Protein AF-A0A419SFK6-F1 (afdb_monomer_lite)

pLDDT: mean 87.6, std 10.6, range [49.41, 96.62]

Structure (mmCIF, N/CA/C/O backbone):
data_AF-A0A419SFK6-F1
#
_entry.id   AF-A0A419SFK6-F1
#
loop_
_atom_site.group_PDB
_atom_site.id
_atom_site.type_symbol
_atom_site.label_atom_id
_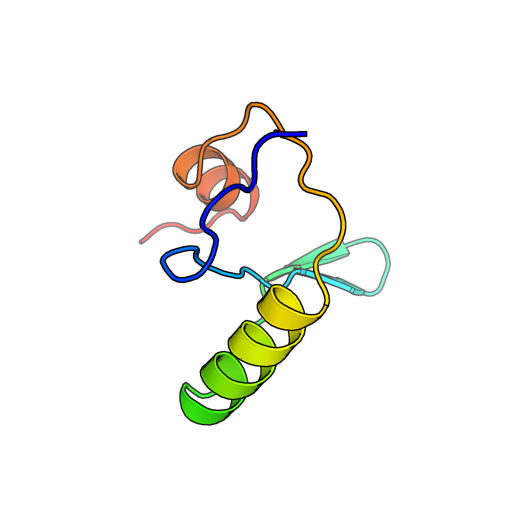atom_site.label_alt_id
_atom_site.label_comp_id
_atom_site.label_asym_id
_atom_site.label_entity_id
_atom_site.label_seq_id
_atom_site.pdbx_PDB_ins_code
_atom_site.Cartn_x
_atom_site.Cartn_y
_atom_site.Cartn_z
_atom_site.occupancy
_atom_site.B_iso_or_equiv
_atom_site.auth_seq_id
_atom_site.auth_comp_id
_atom_site.auth_asym_id
_atom_site.auth_atom_id
_atom_site.pdbx_PDB_model_num
ATOM 1 N N . MET A 1 1 ? -19.875 14.780 1.952 1.00 49.56 1 MET A N 1
ATOM 2 C CA . MET A 1 1 ? -18.468 14.343 2.079 1.00 49.56 1 MET A CA 1
ATOM 3 C C . MET A 1 1 ? -17.652 15.158 1.092 1.00 49.56 1 MET A C 1
ATOM 5 O O . MET A 1 1 ? -18.059 15.246 -0.060 1.00 49.56 1 MET A O 1
ATOM 9 N N . SER A 1 2 ? -16.597 15.844 1.530 1.00 49.41 2 SER A N 1
ATOM 10 C CA . SER A 1 2 ? -15.725 16.579 0.609 1.00 49.41 2 SER A CA 1
ATOM 11 C C . SER A 1 2 ? -14.994 15.580 -0.288 1.00 49.41 2 SER A C 1
ATOM 13 O O . SER A 1 2 ? -14.462 14.583 0.196 1.00 49.41 2 SER A O 1
ATOM 15 N N . LYS A 1 3 ? -14.992 15.826 -1.601 1.00 59.72 3 LYS A N 1
ATOM 16 C CA . LYS A 1 3 ? -14.210 15.047 -2.567 1.00 59.72 3 LYS A CA 1
ATOM 17 C C . LYS A 1 3 ? -12.731 15.309 -2.272 1.00 59.72 3 LYS A C 1
ATOM 19 O O . LYS A 1 3 ? -12.204 16.357 -2.637 1.00 59.72 3 LYS A O 1
ATOM 24 N N . VAL A 1 4 ? -12.085 14.416 -1.528 1.00 70.12 4 VAL A N 1
ATOM 25 C CA . VAL A 1 4 ? -10.639 14.486 -1.298 1.00 70.12 4 VAL A CA 1
ATOM 26 C C . VAL A 1 4 ? -9.962 14.141 -2.620 1.00 70.12 4 VAL A C 1
ATOM 28 O O . VAL A 1 4 ? -10.244 13.093 -3.196 1.00 70.12 4 VAL A O 1
ATOM 31 N N . ASN A 1 5 ? -9.101 15.028 -3.122 1.00 79.12 5 ASN A N 1
ATOM 32 C CA . ASN A 1 5 ? -8.292 14.714 -4.293 1.00 79.12 5 ASN A CA 1
ATOM 33 C C . ASN A 1 5 ? -7.222 13.689 -3.886 1.00 79.12 5 ASN A C 1
ATOM 35 O O . ASN A 1 5 ? -6.312 14.008 -3.123 1.00 79.12 5 ASN A O 1
ATOM 39 N N . ILE A 1 6 ? -7.362 12.461 -4.384 1.00 85.81 6 ILE A N 1
ATOM 40 C CA . ILE A 1 6 ? -6.440 11.347 -4.135 1.00 85.81 6 ILE A CA 1
ATOM 41 C C . ILE A 1 6 ? -5.506 11.067 -5.317 1.00 85.81 6 ILE A C 1
ATOM 43 O O . ILE A 1 6 ? -4.693 10.146 -5.234 1.00 85.81 6 ILE A O 1
ATOM 47 N N . GLU A 1 7 ? -5.567 11.843 -6.402 1.00 85.12 7 GLU A N 1
ATOM 48 C CA . GLU A 1 7 ? -4.707 11.644 -7.578 1.00 85.12 7 GLU A CA 1
ATOM 49 C C . GLU A 1 7 ? -3.225 11.720 -7.190 1.00 85.12 7 GLU A C 1
ATOM 51 O O . GLU A 1 7 ? -2.443 10.840 -7.550 1.00 85.12 7 GLU A O 1
ATOM 56 N N . SER A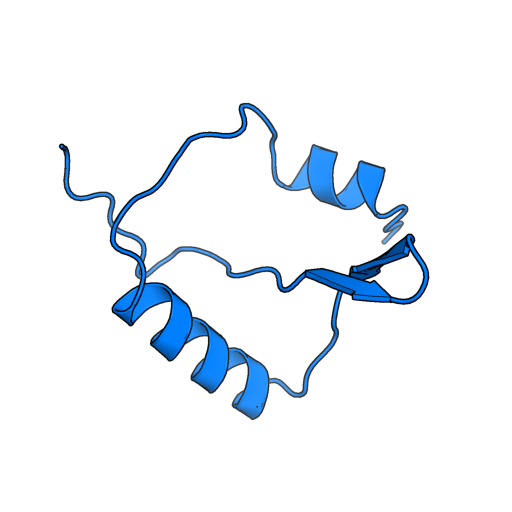 1 8 ? -2.870 12.683 -6.337 1.00 84.81 8 SER A N 1
ATOM 57 C CA . SER A 1 8 ? -1.518 12.874 -5.797 1.00 84.81 8 SER A CA 1
ATOM 58 C C . SER A 1 8 ? -1.204 12.046 -4.544 1.00 84.81 8 SER A C 1
ATOM 60 O O . SER A 1 8 ? -0.133 12.203 -3.961 1.00 84.81 8 SER A O 1
ATOM 62 N N . SER A 1 9 ? -2.110 11.166 -4.105 1.00 90.06 9 SER A N 1
ATOM 63 C CA . SER A 1 9 ? -1.878 10.332 -2.919 1.00 90.06 9 SER A CA 1
ATOM 64 C C . SER A 1 9 ? -0.919 9.168 -3.198 1.00 90.06 9 SER A C 1
ATOM 66 O O . SER A 1 9 ? -0.811 8.679 -4.327 1.00 90.06 9 SER A O 1
ATOM 68 N N . THR A 1 10 ? -0.249 8.696 -2.148 1.00 89.00 10 THR A N 1
ATOM 69 C CA . THR A 1 10 ? 0.570 7.477 -2.171 1.00 89.00 10 THR A CA 1
ATOM 70 C C . THR A 1 10 ? -0.252 6.297 -1.661 1.00 89.00 10 THR A C 1
ATOM 72 O O . THR A 1 10 ? -0.939 6.421 -0.648 1.00 89.00 10 THR A O 1
ATOM 75 N N . VAL A 1 11 ? -0.152 5.147 -2.330 1.00 91.12 11 VAL A N 1
ATOM 76 C CA . VAL A 1 11 ? -0.789 3.896 -1.901 1.00 91.12 11 VAL A CA 1
ATOM 77 C C . VAL A 1 11 ? 0.283 2.992 -1.305 1.00 91.12 11 VAL A C 1
ATOM 79 O O . VAL A 1 11 ? 1.187 2.562 -2.004 1.00 91.12 11 VAL A O 1
ATOM 82 N N . ASN A 1 12 ? 0.187 2.681 -0.015 1.00 90.56 12 ASN A N 1
ATOM 83 C CA . ASN A 1 12 ? 1.029 1.654 0.599 1.00 90.56 12 ASN A CA 1
ATOM 84 C C . ASN A 1 12 ? 0.212 0.367 0.721 1.00 90.56 12 ASN A C 1
ATOM 86 O O . ASN A 1 12 ? -0.905 0.401 1.236 1.00 90.56 12 ASN A O 1
ATOM 90 N N . VAL A 1 13 ? 0.763 -0.756 0.258 1.00 91.19 13 VAL A N 1
ATOM 91 C CA . VAL A 1 13 ? 0.105 -2.065 0.343 1.00 91.19 13 VAL A CA 1
ATOM 92 C C . VAL A 1 13 ? 0.697 -2.839 1.513 1.00 91.19 13 VAL A C 1
ATOM 94 O O . VAL A 1 13 ? 1.904 -3.085 1.555 1.00 91.19 13 VAL A O 1
ATOM 97 N N . LEU A 1 14 ? -0.165 -3.214 2.456 1.00 91.69 14 LEU A N 1
ATOM 98 C CA . LEU A 1 14 ? 0.163 -4.076 3.585 1.00 91.69 14 LEU A CA 1
ATOM 99 C C . LEU A 1 14 ? -0.533 -5.428 3.394 1.00 91.69 14 LEU A C 1
ATOM 101 O O . LEU A 1 14 ? -1.707 -5.459 3.025 1.00 91.69 14 LEU A O 1
ATOM 105 N N . LEU A 1 15 ? 0.173 -6.528 3.645 1.00 93.19 15 LEU A N 1
ATOM 106 C CA . LEU A 1 15 ? -0.381 -7.884 3.617 1.00 93.19 15 LEU A CA 1
ATOM 107 C C . LEU A 1 15 ? -0.245 -8.539 4.985 1.00 93.19 15 LEU A C 1
ATOM 109 O O . LEU A 1 15 ? 0.829 -8.522 5.579 1.00 93.19 15 LEU A O 1
ATOM 113 N N . GLU A 1 16 ? -1.325 -9.149 5.460 1.00 95.19 16 GLU A N 1
ATOM 114 C CA . GLU A 1 16 ? -1.278 -10.019 6.629 1.00 95.19 16 GLU A CA 1
ATOM 115 C C . GLU A 1 16 ? -0.941 -11.447 6.189 1.00 95.19 16 GLU A C 1
ATOM 117 O O . GLU A 1 16 ? -1.633 -12.025 5.348 1.00 95.19 16 GLU A O 1
ATOM 122 N N . LEU A 1 17 ? 0.120 -12.019 6.756 1.00 95.06 17 LEU A N 1
ATOM 123 C CA . LEU A 1 17 ? 0.518 -13.409 6.545 1.00 95.06 17 LEU A CA 1
ATOM 124 C C . LEU A 1 17 ? 0.894 -14.002 7.901 1.00 95.06 17 LEU A C 1
ATOM 126 O O . LEU A 1 17 ? 1.801 -13.509 8.562 1.00 95.06 17 LEU A O 1
ATOM 130 N N . GLY A 1 18 ? 0.179 -15.042 8.335 1.00 94.19 18 GLY A N 1
ATOM 131 C CA . GLY A 1 18 ? 0.468 -15.706 9.612 1.00 94.19 18 GLY A CA 1
ATOM 132 C C . GLY A 1 18 ? 0.292 -14.815 10.849 1.00 94.19 18 GLY A C 1
ATOM 133 O O . GLY A 1 18 ? 0.995 -15.016 11.831 1.00 94.19 18 GLY A O 1
ATOM 134 N N . GLY A 1 19 ? -0.618 -13.835 10.810 1.00 95.94 19 GLY A N 1
ATOM 135 C CA . GLY A 1 19 ? -0.847 -12.888 11.910 1.00 95.94 19 GLY A CA 1
ATOM 136 C C . GLY A 1 19 ? 0.137 -11.713 11.961 1.00 95.94 19 GLY A C 1
ATOM 137 O O . GLY A 1 19 ? 0.022 -10.866 12.846 1.00 95.94 19 GLY A O 1
ATOM 138 N N . GLU A 1 20 ? 1.077 -11.626 11.016 1.00 91.69 20 GLU A N 1
ATOM 139 C CA . GLU A 1 20 ? 2.037 -10.527 10.910 1.00 91.69 20 GLU A CA 1
ATOM 140 C C . GLU A 1 20 ? 1.745 -9.638 9.695 1.00 91.69 20 GLU A C 1
ATOM 142 O O . GLU A 1 20 ? 1.407 -10.115 8.607 1.00 91.69 20 GLU A O 1
ATOM 147 N N . VAL A 1 21 ? 1.900 -8.323 9.875 1.00 91.38 21 VAL A N 1
ATOM 148 C CA . VAL A 1 21 ? 1.670 -7.319 8.830 1.00 91.38 21 VAL A CA 1
ATOM 149 C C . VAL A 1 21 ? 2.975 -7.013 8.104 1.00 91.38 21 VAL A C 1
ATOM 151 O O . VAL A 1 21 ? 3.941 -6.551 8.706 1.00 91.38 21 VAL A O 1
ATOM 154 N N . HIS A 1 22 ? 2.971 -7.203 6.791 1.00 89.69 22 HIS A N 1
ATOM 155 C CA . HIS A 1 22 ? 4.124 -7.031 5.918 1.00 89.69 22 HIS A CA 1
ATOM 156 C C . HIS A 1 22 ? 3.903 -5.869 4.958 1.00 89.69 22 HIS A C 1
ATOM 158 O O . HIS A 1 22 ? 2.842 -5.758 4.344 1.00 89.69 22 HIS A O 1
ATOM 164 N N . LEU A 1 23 ? 4.924 -5.033 4.769 1.00 90.62 23 LEU A N 1
ATOM 165 C CA . LEU A 1 23 ? 4.940 -4.069 3.672 1.00 90.62 23 LEU A CA 1
ATOM 166 C C . LEU A 1 23 ? 5.304 -4.780 2.369 1.00 90.62 23 LEU A C 1
ATOM 168 O O . LEU A 1 23 ? 6.294 -5.510 2.306 1.00 90.62 23 LEU A O 1
ATOM 172 N N . VAL A 1 24 ? 4.524 -4.546 1.317 1.00 91.38 24 VAL A N 1
ATOM 173 C CA . VAL A 1 24 ? 4.762 -5.175 0.017 1.00 91.38 24 VAL A CA 1
ATOM 174 C C . VAL A 1 24 ? 5.613 -4.275 -0.865 1.00 91.38 24 VAL A C 1
ATOM 176 O O . VAL A 1 24 ? 5.246 -3.135 -1.144 1.00 91.38 24 VAL A O 1
ATOM 179 N N . ALA A 1 25 ? 6.717 -4.822 -1.367 1.00 90.44 25 ALA A N 1
ATOM 180 C CA . ALA A 1 25 ? 7.479 -4.226 -2.454 1.00 90.44 25 ALA A CA 1
ATOM 181 C C . ALA A 1 25 ? 7.028 -4.815 -3.797 1.00 90.44 25 ALA A C 1
ATOM 183 O O . ALA A 1 25 ? 6.811 -6.020 -3.929 1.00 90.44 25 ALA A O 1
ATOM 184 N N . MET A 1 26 ? 6.900 -3.960 -4.807 1.00 93.19 26 MET A N 1
ATOM 185 C CA . MET A 1 26 ? 6.514 -4.344 -6.163 1.00 93.19 26 MET A CA 1
ATOM 186 C C . MET A 1 26 ? 7.445 -3.684 -7.176 1.00 93.19 26 MET A C 1
ATOM 188 O O . MET A 1 26 ? 8.051 -2.650 -6.894 1.00 93.19 26 MET A O 1
ATOM 192 N N . HIS A 1 27 ? 7.526 -4.259 -8.377 1.00 96.62 27 HIS A N 1
ATOM 193 C CA . HIS A 1 27 ? 8.118 -3.544 -9.504 1.00 96.62 27 HIS A CA 1
ATOM 194 C C . HIS A 1 27 ? 7.312 -2.266 -9.808 1.00 96.62 27 HIS A C 1
ATOM 196 O O . HIS A 1 27 ? 6.092 -2.267 -9.606 1.00 96.62 27 HIS A O 1
ATOM 202 N N . PRO A 1 28 ? 7.965 -1.184 -10.277 1.00 93.88 28 PRO A N 1
ATOM 203 C CA . PRO A 1 28 ? 7.317 0.119 -10.446 1.00 93.88 28 PRO A CA 1
ATOM 204 C C . PRO A 1 28 ? 6.066 0.101 -11.334 1.00 93.88 28 PRO A C 1
ATOM 206 O O . PRO A 1 28 ? 5.068 0.723 -10.990 1.00 93.88 28 PRO A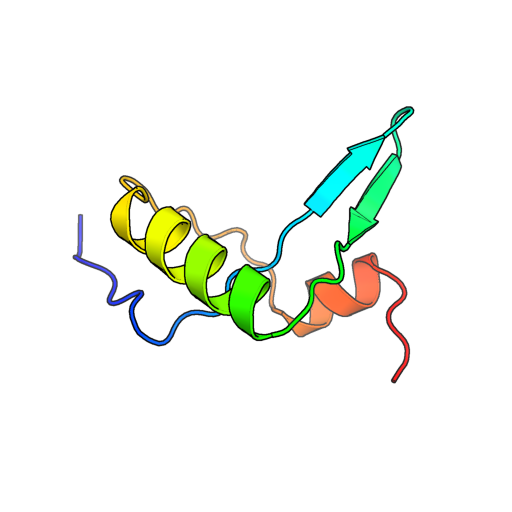 O 1
ATOM 209 N N . ASP A 1 29 ? 6.095 -0.661 -12.427 1.00 96.56 29 ASP A N 1
ATOM 210 C CA . ASP A 1 29 ? 4.983 -0.833 -13.370 1.00 96.56 29 ASP A CA 1
ATOM 211 C C . ASP A 1 29 ? 3.755 -1.486 -12.713 1.00 96.56 29 ASP A C 1
ATOM 213 O O . ASP A 1 29 ? 2.621 -1.023 -12.860 1.00 96.56 29 ASP A O 1
ATOM 217 N N . LYS A 1 30 ? 3.978 -2.536 -11.915 1.00 96.50 30 LYS A N 1
ATOM 218 C CA . LYS A 1 30 ? 2.918 -3.214 -11.156 1.00 96.50 30 LYS A CA 1
ATOM 219 C C . LYS A 1 30 ? 2.363 -2.315 -10.057 1.00 96.50 30 LYS A C 1
ATOM 221 O O . LYS A 1 30 ? 1.151 -2.267 -9.858 1.00 96.50 30 LYS A O 1
ATOM 226 N N . TYR A 1 31 ? 3.244 -1.603 -9.358 1.00 94.12 31 TYR A N 1
ATOM 227 C CA . TYR A 1 31 ? 2.855 -0.664 -8.312 1.00 94.12 31 TYR A CA 1
ATOM 228 C C . TYR A 1 31 ? 1.970 0.462 -8.862 1.00 94.12 31 TYR A C 1
ATOM 230 O O . TYR A 1 31 ? 0.952 0.799 -8.252 1.00 94.12 31 TYR A O 1
ATOM 238 N N . GLU A 1 32 ? 2.323 1.019 -10.022 1.00 94.00 32 GLU A N 1
ATOM 239 C CA . GLU A 1 32 ? 1.541 2.061 -10.688 1.00 94.00 32 GLU A CA 1
ATOM 240 C C . GLU A 1 32 ? 0.142 1.558 -11.059 1.00 94.00 32 GLU A C 1
ATOM 242 O O . GLU A 1 32 ? -0.855 2.181 -10.683 1.00 94.00 32 GLU A O 1
ATOM 247 N N . ALA A 1 33 ? 0.052 0.387 -11.699 1.00 95.44 33 ALA A N 1
ATOM 248 C CA . ALA A 1 33 ? -1.226 -0.214 -12.072 1.00 95.44 33 ALA A CA 1
ATOM 249 C C . ALA A 1 33 ? -2.134 -0.458 -10.853 1.00 95.44 33 ALA A C 1
ATOM 251 O O . ALA A 1 33 ? -3.303 -0.064 -10.854 1.00 95.44 33 ALA A O 1
ATOM 252 N N . VAL A 1 34 ? -1.597 -1.052 -9.781 1.00 94.81 34 VAL A N 1
ATOM 253 C CA . VAL A 1 34 ? -2.353 -1.291 -8.539 1.00 94.81 34 VAL A CA 1
ATOM 254 C C . VAL A 1 34 ? -2.783 0.029 -7.896 1.00 94.81 34 VAL A C 1
ATOM 256 O O . VAL A 1 34 ? -3.930 0.156 -7.471 1.00 94.81 34 VAL A O 1
ATOM 259 N N . SER A 1 35 ? -1.908 1.036 -7.868 1.00 94.06 35 SER A N 1
ATOM 260 C CA . SER A 1 35 ? -2.216 2.348 -7.286 1.00 94.06 35 SER A CA 1
ATOM 261 C C . SER A 1 35 ? -3.368 3.045 -8.009 1.00 94.06 35 SER A C 1
ATOM 263 O O . SER A 1 35 ? -4.236 3.625 -7.354 1.00 94.06 35 SER A O 1
ATOM 265 N N . ILE A 1 36 ? -3.402 2.976 -9.343 1.00 94.62 36 ILE A N 1
ATOM 266 C CA . ILE A 1 36 ? -4.497 3.532 -10.151 1.00 94.62 36 ILE A CA 1
ATOM 267 C C . ILE A 1 36 ? -5.815 2.836 -9.805 1.00 94.62 36 ILE A C 1
ATOM 269 O O . ILE A 1 36 ? -6.812 3.510 -9.542 1.00 94.62 36 ILE A O 1
ATOM 273 N N . LEU A 1 37 ? -5.816 1.502 -9.751 1.00 94.88 37 LEU A N 1
ATOM 274 C CA . LEU A 1 37 ? -7.019 0.725 -9.448 1.00 94.88 37 LEU A CA 1
ATOM 275 C C . LEU A 1 37 ? -7.545 0.997 -8.036 1.00 94.88 37 LEU A C 1
ATOM 277 O O . LEU A 1 37 ? -8.741 1.217 -7.866 1.00 94.88 37 LEU A O 1
ATOM 281 N N . VAL A 1 38 ? -6.663 1.048 -7.034 1.00 94.44 38 VAL A N 1
ATOM 282 C CA . VAL A 1 38 ? -7.046 1.361 -5.648 1.00 94.44 38 VAL A CA 1
ATOM 283 C C . VAL A 1 38 ? -7.658 2.757 -5.555 1.00 94.44 38 VAL A C 1
ATOM 285 O O . VAL A 1 38 ? -8.706 2.919 -4.934 1.00 94.44 38 VAL A O 1
ATOM 288 N N . LYS A 1 39 ? -7.050 3.762 -6.198 1.00 93.19 39 LYS A N 1
ATOM 289 C CA . LYS A 1 39 ? -7.590 5.130 -6.210 1.00 93.19 39 LYS A CA 1
ATOM 290 C C . LYS A 1 39 ? -8.948 5.197 -6.908 1.00 93.19 39 LYS A C 1
ATOM 292 O O . LYS A 1 39 ? -9.848 5.860 -6.408 1.00 93.19 39 LYS A O 1
ATOM 297 N N . ALA A 1 40 ? -9.112 4.500 -8.030 1.00 92.75 40 ALA A N 1
ATOM 298 C CA . ALA A 1 40 ? -10.379 4.463 -8.756 1.00 92.75 40 ALA A CA 1
ATOM 299 C C . ALA A 1 40 ? -11.497 3.753 -7.969 1.00 92.75 40 ALA A C 1
ATOM 301 O O . ALA A 1 40 ? -12.657 4.144 -8.077 1.00 92.75 40 ALA A O 1
ATOM 302 N N . ALA A 1 41 ? -11.152 2.737 -7.173 1.00 93.88 41 ALA A N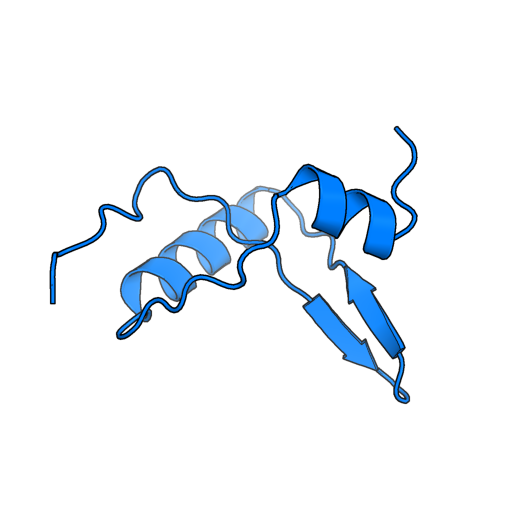 1
ATOM 303 C CA . ALA A 1 41 ? -12.096 1.957 -6.375 1.00 93.88 41 ALA A CA 1
ATOM 304 C C . ALA A 1 41 ? -12.393 2.554 -4.984 1.00 93.88 41 ALA A C 1
ATOM 306 O O . ALA A 1 41 ? -13.288 2.074 -4.291 1.00 93.88 41 ALA A O 1
ATOM 307 N N . ALA A 1 42 ? -11.645 3.566 -4.536 1.00 90.94 42 ALA A N 1
ATOM 308 C CA . ALA A 1 42 ? -11.800 4.133 -3.202 1.00 90.94 42 ALA A CA 1
ATOM 309 C C . ALA A 1 42 ? -13.101 4.949 -3.073 1.00 90.94 42 ALA A C 1
ATOM 311 O O . ALA A 1 42 ? -13.215 6.053 -3.602 1.00 90.94 42 ALA A O 1
ATOM 312 N N . GLU A 1 43 ? -14.066 4.435 -2.309 1.00 90.50 43 GLU A N 1
ATOM 313 C CA . GLU A 1 43 ? -15.349 5.117 -2.072 1.00 90.50 43 GLU A CA 1
ATOM 314 C C . GLU A 1 43 ? -15.333 6.021 -0.832 1.00 90.50 43 GLU A C 1
ATOM 316 O O . GLU A 1 43 ? -15.980 7.068 -0.800 1.00 90.50 43 GLU A O 1
ATOM 321 N N . THR A 1 44 ? -14.597 5.622 0.211 1.00 88.00 44 THR A N 1
ATOM 322 C CA . THR A 1 44 ? -14.554 6.317 1.505 1.00 88.00 44 THR A CA 1
ATOM 323 C C . THR A 1 44 ? -13.120 6.433 2.006 1.00 88.00 44 THR A C 1
ATOM 325 O O . THR A 1 44 ? -12.334 5.496 1.902 1.00 88.00 44 THR A O 1
ATOM 328 N N . ILE A 1 45 ? -12.785 7.588 2.589 1.00 87.06 45 ILE A N 1
ATOM 329 C CA . ILE A 1 45 ? -11.458 7.877 3.143 1.00 87.06 45 ILE A CA 1
ATOM 330 C C . ILE A 1 45 ? -11.623 8.275 4.607 1.00 87.06 45 ILE A C 1
ATOM 332 O O . ILE A 1 45 ? -12.302 9.254 4.920 1.00 87.06 45 ILE A O 1
ATOM 336 N N . ILE A 1 46 ? -10.982 7.527 5.504 1.00 88.12 46 ILE A N 1
ATOM 337 C CA . ILE A 1 46 ? -11.020 7.762 6.950 1.00 88.12 46 ILE A CA 1
ATOM 338 C C . ILE A 1 46 ? -9.621 8.160 7.416 1.00 88.12 46 ILE A C 1
ATOM 340 O O . ILE A 1 46 ? -8.637 7.475 7.143 1.00 88.12 46 ILE A O 1
ATOM 344 N N . LYS A 1 47 ? -9.517 9.285 8.130 1.00 90.50 47 LYS A N 1
ATOM 345 C CA . LYS A 1 47 ? -8.242 9.765 8.670 1.00 90.50 47 LYS A CA 1
ATOM 346 C C . LYS A 1 47 ? -7.833 8.906 9.868 1.00 90.50 47 LYS A C 1
ATOM 348 O O . LYS A 1 47 ? -8.536 8.877 10.870 1.00 90.50 47 LYS A O 1
ATOM 353 N N . THR A 1 48 ? -6.664 8.277 9.791 1.00 89.69 48 THR A N 1
ATOM 354 C CA . THR A 1 48 ? -6.111 7.427 10.866 1.00 89.69 48 THR A CA 1
ATOM 355 C C . THR A 1 48 ? -5.505 8.223 12.025 1.00 89.69 48 THR A C 1
ATOM 357 O O . THR A 1 48 ? -5.214 7.668 13.077 1.00 89.69 4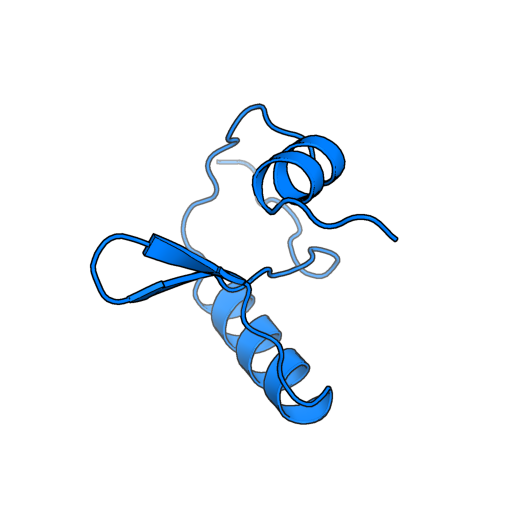8 THR A O 1
ATOM 360 N N . GLY A 1 49 ? -5.263 9.523 11.829 1.00 91.69 49 GLY A N 1
ATOM 361 C CA . GLY A 1 49 ? -4.549 10.364 12.794 1.00 91.69 49 GLY A CA 1
ATOM 362 C C . GLY A 1 49 ? -3.038 10.113 12.841 1.00 91.69 49 GLY A C 1
ATOM 363 O O . GLY A 1 49 ? -2.370 10.696 13.688 1.00 91.69 49 GLY A O 1
ATOM 364 N N . LYS A 1 50 ? -2.507 9.279 11.938 1.00 91.31 50 LYS A N 1
ATOM 365 C CA . LYS A 1 50 ? -1.084 8.943 11.833 1.00 91.31 50 LYS A CA 1
ATOM 366 C C . LYS A 1 50 ? -0.455 9.545 10.586 1.00 91.31 50 LYS A C 1
ATOM 368 O O . LYS A 1 50 ? -1.078 9.604 9.526 1.00 91.31 50 LYS A O 1
ATOM 373 N N . THR A 1 51 ? 0.778 10.006 10.728 1.00 90.81 51 THR A N 1
ATOM 374 C CA . THR A 1 51 ? 1.619 10.489 9.629 1.00 90.81 51 THR A CA 1
ATOM 375 C C . THR A 1 51 ? 2.291 9.324 8.902 1.00 90.81 51 THR A C 1
ATOM 377 O O . THR A 1 51 ? 2.438 8.231 9.449 1.00 90.81 51 THR A O 1
ATOM 380 N N . GLN A 1 52 ? 2.770 9.568 7.679 1.00 86.25 52 GLN A N 1
ATOM 381 C CA . GLN A 1 52 ? 3.580 8.585 6.952 1.00 86.25 52 GLN A CA 1
ATOM 382 C C . GLN A 1 52 ? 4.845 8.203 7.739 1.00 86.25 52 GLN A C 1
ATOM 384 O O . GLN A 1 52 ? 5.236 7.043 7.741 1.00 86.25 52 GLN A O 1
ATOM 389 N N . THR A 1 53 ? 5.465 9.154 8.442 1.00 89.38 53 THR A N 1
ATOM 390 C CA . THR A 1 53 ? 6.647 8.899 9.277 1.00 89.38 53 THR A CA 1
ATOM 391 C C . THR A 1 53 ? 6.342 7.930 10.417 1.00 89.38 53 THR A C 1
ATOM 393 O O . THR A 1 53 ? 7.116 7.008 10.652 1.00 89.38 53 THR A O 1
ATOM 396 N N . GLU A 1 54 ? 5.202 8.091 11.097 1.00 90.44 54 GLU A N 1
ATOM 397 C CA . GLU A 1 54 ? 4.771 7.154 12.145 1.00 90.44 54 GLU A CA 1
ATOM 398 C C . GLU A 1 54 ? 4.488 5.757 11.586 1.00 90.44 54 GLU A C 1
ATOM 400 O O . GLU A 1 54 ? 4.828 4.769 12.232 1.00 90.44 54 GLU A O 1
ATOM 405 N N . LEU A 1 55 ? 3.907 5.662 10.384 1.00 87.62 55 LEU A N 1
ATOM 406 C CA . LEU A 1 55 ? 3.722 4.376 9.710 1.00 87.62 55 LEU A CA 1
ATOM 407 C C . LEU A 1 55 ? 5.072 3.709 9.417 1.00 87.62 55 LEU A C 1
ATOM 409 O O . LEU A 1 55 ? 5.252 2.537 9.721 1.00 87.62 55 LEU A O 1
ATOM 413 N N . LEU A 1 56 ? 6.033 4.447 8.863 1.00 86.19 56 LEU A N 1
ATOM 414 C CA . LEU A 1 56 ? 7.367 3.912 8.573 1.00 86.19 56 LEU A CA 1
ATOM 415 C C . LEU A 1 56 ? 8.094 3.464 9.847 1.00 86.19 56 LEU A C 1
ATOM 417 O O . LEU A 1 56 ? 8.740 2.420 9.841 1.00 86.19 56 LEU A O 1
ATOM 421 N N . HIS A 1 57 ? 7.937 4.208 10.945 1.00 88.50 57 HIS A N 1
ATOM 422 C CA . HIS A 1 57 ? 8.458 3.812 12.251 1.00 88.50 57 HIS A CA 1
ATOM 423 C C . HIS A 1 57 ? 7.803 2.520 12.758 1.00 88.50 57 HIS A C 1
ATOM 425 O O . HIS A 1 57 ? 8.503 1.625 13.215 1.00 88.50 57 HIS A O 1
ATOM 431 N N . PHE A 1 58 ? 6.476 2.387 12.639 1.00 87.88 58 PHE A N 1
ATOM 432 C CA . PHE A 1 58 ? 5.763 1.145 12.962 1.00 87.88 58 PHE A CA 1
ATOM 433 C C . PHE A 1 58 ? 6.277 -0.049 12.141 1.00 87.88 58 PHE A C 1
ATOM 435 O O . PHE A 1 58 ? 6.431 -1.142 12.676 1.00 87.88 58 PHE A O 1
ATOM 442 N N . LEU A 1 59 ? 6.593 0.172 10.863 1.00 85.00 59 LEU A N 1
ATOM 443 C CA . LEU A 1 59 ? 7.127 -0.849 9.959 1.00 85.00 59 LEU A CA 1
ATOM 444 C C . LEU A 1 59 ? 8.623 -1.142 10.175 1.00 85.00 59 LEU A C 1
ATOM 446 O O . LEU A 1 59 ? 9.202 -1.893 9.393 1.00 85.00 59 LEU A O 1
ATOM 450 N N . ASN A 1 60 ? 9.261 -0.543 11.190 1.00 84.19 60 ASN A N 1
ATOM 451 C CA . ASN A 1 60 ? 10.705 -0.615 11.430 1.00 84.19 60 ASN A CA 1
ATOM 452 C C . ASN A 1 60 ? 11.546 -0.260 10.189 1.00 84.19 60 ASN A C 1
ATOM 454 O O . ASN A 1 60 ? 12.651 -0.769 10.002 1.00 84.19 60 ASN A O 1
ATOM 458 N N . TYR A 1 61 ? 11.036 0.625 9.328 1.00 76.19 61 TYR A N 1
ATOM 459 C CA . TYR A 1 61 ? 11.762 1.072 8.150 1.00 76.19 61 TYR A CA 1
ATOM 460 C C . TYR A 1 61 ? 12.782 2.146 8.547 1.00 76.19 61 TYR A C 1
ATOM 462 O O . TYR A 1 61 ? 12.457 3.332 8.657 1.00 76.19 61 TYR A O 1
ATOM 470 N N . THR A 1 62 ? 14.028 1.732 8.768 1.00 63.06 62 THR A N 1
ATOM 471 C CA . THR A 1 62 ? 15.179 2.633 8.892 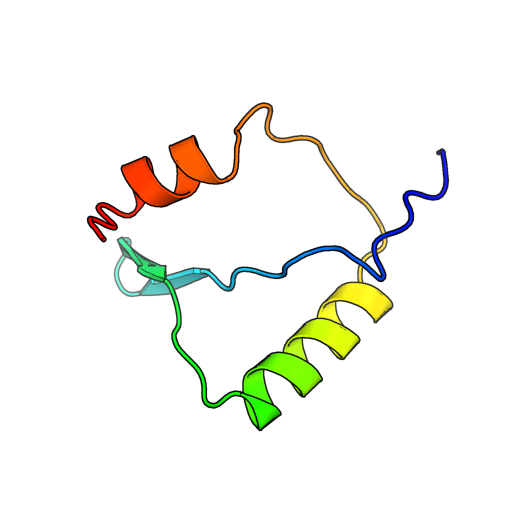1.00 63.06 62 THR A CA 1
ATOM 472 C C . THR A 1 62 ? 15.823 2.810 7.525 1.00 63.06 62 THR A C 1
ATOM 474 O O . THR A 1 62 ? 16.175 1.828 6.876 1.00 63.06 62 THR A O 1
ATOM 477 N N . LYS A 1 63 ? 15.910 4.066 7.087 1.00 56.34 63 LYS A N 1
ATOM 478 C CA . LYS A 1 63 ? 16.487 4.469 5.802 1.00 56.34 63 LYS A CA 1
ATOM 479 C C . LYS A 1 63 ? 17.950 4.057 5.660 1.00 56.34 63 LYS A C 1
ATOM 481 O O . LYS A 1 63 ? 18.664 4.121 6.685 1.00 56.34 63 LYS A O 1
#

Foldseek 3Di:
DDPPPCVPPQDWDWDDDPNDIDTDDDDPVVRVVVSVVCVVPDPDDDDPVDDPVVVCVVNVPDD

Organism: NCBI:txid66863

Radius of gyration: 13.29 Å; chains: 1; bounding box: 35×32×26 Å

Secondary structure (DSSP, 8-state):
------TT-----EEEETTEEEEPP--HHHHHHHHHHHHHH-------S--HHHHHHHTT---

Sequence (63 aa):
MSKVNIESSTVNVLLELGGEVHLVAMHPDKYEAVSILVKAAAETIIKTGKTQTELLHFLNYTK